Protein AF-A0A958FGX1-F1 (afdb_monomer_lite)

Secondary structure (DSSP, 8-state):
-TTTS---HHHHHHHHHHHHHHHHHHHHHHHHHIIIII-HHHHHHHHHHHHHHHHHHTTS--HHHHHHHHHHHHHHHHHHHHHHHHHHHTTS-TT-THHHHT--

Structure (mmCIF, N/CA/C/O backbone):
data_AF-A0A958FGX1-F1
#
_entry.id   AF-A0A958FGX1-F1
#
loop_
_atom_site.group_PDB
_atom_site.id
_atom_site.type_symbol
_atom_site.label_atom_id
_atom_site.label_alt_id
_atom_site.label_comp_id
_atom_site.label_asym_id
_atom_site.label_entity_id
_atom_site.label_seq_id
_atom_site.pdbx_PDB_ins_code
_atom_site.Cartn_x
_atom_site.Cartn_y
_atom_site.Cartn_z
_atom_site.occupancy
_atom_site.B_iso_or_equiv
_atom_site.auth_seq_id
_atom_site.auth_comp_id
_atom_site.auth_asym_id
_atom_site.auth_atom_id
_atom_site.pdbx_PDB_model_num
ATOM 1 N N . MET A 1 1 ? -10.243 8.292 15.426 1.00 57.19 1 MET A N 1
ATOM 2 C CA . MET A 1 1 ? -9.740 7.377 16.476 1.00 57.19 1 MET A CA 1
ATOM 3 C C . MET A 1 1 ? -9.987 7.933 17.872 1.00 57.19 1 MET A C 1
ATOM 5 O O . MET A 1 1 ? -10.875 7.419 18.526 1.00 57.19 1 MET A O 1
ATOM 9 N N . THR A 1 2 ? -9.338 9.016 18.302 1.00 53.84 2 THR A N 1
ATOM 10 C CA . THR A 1 2 ? -9.506 9.553 19.673 1.00 53.84 2 THR A CA 1
ATOM 11 C C . THR A 1 2 ? -10.891 10.161 19.942 1.00 53.84 2 THR A C 1
ATOM 13 O O . THR A 1 2 ? -11.484 9.915 20.982 1.00 53.84 2 THR A O 1
ATOM 16 N N . LYS A 1 3 ? -11.477 10.881 18.972 1.00 55.88 3 LYS A N 1
ATOM 17 C CA . LYS A 1 3 ? -12.793 11.541 19.148 1.00 55.88 3 LYS A CA 1
ATOM 18 C C . LYS A 1 3 ? -14.028 10.692 18.815 1.00 55.88 3 LYS A C 1
ATOM 20 O O . LYS A 1 3 ? -15.104 10.985 19.311 1.00 55.88 3 LYS A O 1
ATOM 25 N N . GLN A 1 4 ? -13.892 9.683 17.952 1.00 61.88 4 GLN A N 1
ATOM 26 C CA . GLN A 1 4 ? -15.027 8.875 17.460 1.00 61.88 4 GLN A CA 1
ATOM 27 C C . GLN A 1 4 ? -15.011 7.418 17.938 1.00 61.88 4 GLN A C 1
ATOM 29 O O . GLN A 1 4 ? -16.073 6.830 18.077 1.00 61.88 4 GLN A O 1
ATOM 34 N N . LEU A 1 5 ? -13.832 6.836 18.191 1.00 66.25 5 LEU A N 1
ATOM 35 C CA . LEU A 1 5 ? -13.699 5.460 18.698 1.00 66.25 5 LEU A CA 1
ATOM 36 C C . LEU A 1 5 ? -13.362 5.431 20.197 1.00 66.25 5 LEU A C 1
ATOM 38 O O . LEU A 1 5 ? -13.171 4.356 20.748 1.00 66.25 5 LEU A O 1
ATOM 42 N N . LEU A 1 6 ? -13.283 6.606 20.842 1.00 70.06 6 LEU A N 1
ATOM 43 C CA . LEU A 1 6 ? -12.987 6.784 22.269 1.00 70.06 6 LEU A CA 1
ATOM 44 C C . LEU A 1 6 ? -11.690 6.088 22.731 1.00 70.06 6 LEU A C 1
ATOM 46 O O . LEU A 1 6 ? -11.565 5.711 23.893 1.00 70.06 6 LEU A O 1
ATOM 50 N N . TYR A 1 7 ? -10.711 5.921 21.835 1.00 75.50 7 TYR A N 1
ATOM 51 C CA . TYR A 1 7 ? -9.393 5.417 22.219 1.00 75.50 7 TYR A CA 1
ATOM 52 C C . TYR A 1 7 ? -8.622 6.462 23.015 1.00 75.50 7 TYR A C 1
ATOM 54 O O . TYR A 1 7 ? -8.571 7.628 22.618 1.00 75.50 7 TYR A O 1
ATOM 62 N N . GLY A 1 8 ? -7.980 6.015 24.097 1.00 78.38 8 GLY A N 1
ATOM 63 C CA . GLY A 1 8 ? -6.978 6.812 24.797 1.00 78.38 8 GLY A CA 1
ATOM 64 C C . GLY A 1 8 ? -5.799 7.126 23.875 1.00 78.38 8 GLY A C 1
ATOM 65 O O . GLY A 1 8 ? -5.468 6.333 22.988 1.00 78.38 8 GLY A O 1
ATOM 66 N N . ASP A 1 9 ? -5.165 8.279 24.081 1.00 80.44 9 ASP A N 1
ATOM 67 C CA . ASP A 1 9 ? -4.099 8.780 23.205 1.00 80.44 9 ASP A CA 1
ATOM 68 C C . ASP A 1 9 ? -2.952 7.771 23.038 1.00 80.44 9 ASP A C 1
ATOM 70 O O . ASP A 1 9 ? -2.459 7.575 21.929 1.00 80.44 9 ASP A O 1
ATOM 74 N N . GLU A 1 10 ? -2.595 7.046 24.101 1.00 84.88 10 GLU A N 1
ATOM 75 C CA . GLU A 1 10 ? -1.585 5.981 24.065 1.00 84.88 10 GLU A CA 1
ATOM 76 C C . GLU A 1 10 ? -1.934 4.871 23.058 1.00 84.88 10 GLU A C 1
ATOM 78 O O . GLU A 1 10 ? -1.113 4.504 22.216 1.00 84.88 10 GLU A O 1
ATOM 83 N N . GLN A 1 11 ? -3.176 4.376 23.082 1.00 83.69 11 GLN A N 1
ATOM 84 C CA . GLN A 1 11 ? -3.636 3.354 22.139 1.00 83.69 11 GLN A CA 1
ATOM 85 C C . GLN A 1 11 ? -3.673 3.895 20.709 1.00 83.69 11 GLN A C 1
ATOM 87 O O . GLN A 1 11 ? -3.291 3.197 19.769 1.00 83.69 11 GLN A O 1
ATOM 92 N N . ALA A 1 12 ? -4.096 5.147 20.525 1.00 84.56 12 ALA A N 1
ATOM 93 C CA . ALA A 1 12 ? -4.112 5.776 19.211 1.00 84.56 12 ALA A CA 1
ATOM 94 C C . ALA A 1 12 ? -2.695 5.898 18.621 1.00 84.56 12 ALA A C 1
ATOM 96 O O . ALA A 1 12 ? -2.498 5.572 17.448 1.00 84.56 12 ALA A O 1
ATOM 97 N N . TYR A 1 13 ? -1.706 6.294 19.429 1.00 88.06 13 TYR A N 1
ATOM 98 C CA . TYR A 1 13 ? -0.307 6.351 19.004 1.00 88.06 13 TYR A CA 1
ATOM 99 C C . TYR A 1 13 ? 0.266 4.970 18.695 1.00 88.06 13 TYR A C 1
ATOM 101 O O . TYR A 1 13 ? 0.944 4.817 17.679 1.00 88.06 13 TYR A O 1
ATOM 109 N N . ALA A 1 14 ? -0.043 3.956 19.508 1.00 91.06 14 ALA A N 1
ATOM 110 C CA . ALA A 1 14 ? 0.402 2.589 19.257 1.00 91.06 14 ALA A CA 1
ATOM 111 C C . ALA A 1 14 ? -0.129 2.053 17.917 1.00 91.06 14 ALA A C 1
ATOM 113 O O . ALA A 1 14 ? 0.638 1.511 17.120 1.00 91.06 14 ALA A O 1
ATOM 114 N N . ILE A 1 15 ? -1.420 2.257 17.623 1.00 90.19 15 ILE A N 1
ATOM 115 C CA . ILE A 1 15 ? -2.013 1.810 16.354 1.00 90.19 15 ILE A CA 1
ATOM 116 C C . ILE A 1 15 ? -1.432 2.592 15.175 1.00 90.19 15 ILE A C 1
ATOM 118 O O . ILE A 1 15 ? -1.120 2.000 14.143 1.00 90.19 15 ILE A O 1
ATOM 122 N N . TYR A 1 16 ? -1.256 3.907 15.317 1.00 90.44 16 TYR A N 1
ATOM 123 C CA . TYR A 1 16 ? -0.650 4.734 14.276 1.00 90.44 16 TYR A CA 1
ATOM 124 C C . TYR A 1 16 ? 0.794 4.308 13.976 1.00 90.44 16 TYR A C 1
ATOM 126 O O . TYR A 1 16 ? 1.165 4.167 12.810 1.00 90.44 16 TYR A O 1
ATOM 134 N N . GLY A 1 17 ? 1.584 4.036 15.018 1.00 93.31 17 GLY A N 1
ATOM 135 C CA . GLY A 1 17 ? 2.944 3.516 14.898 1.00 93.31 17 GLY A CA 1
ATOM 136 C C . GLY A 1 17 ? 2.978 2.158 14.201 1.00 93.31 17 GLY A C 1
ATOM 137 O O . GLY A 1 17 ? 3.687 1.999 13.210 1.00 93.31 17 GLY A O 1
ATOM 138 N N . ALA A 1 18 ? 2.150 1.209 14.649 1.00 94.12 18 ALA A N 1
ATOM 139 C CA . ALA A 1 18 ? 2.051 -0.116 14.041 1.00 94.12 18 ALA A CA 1
ATOM 140 C C . ALA A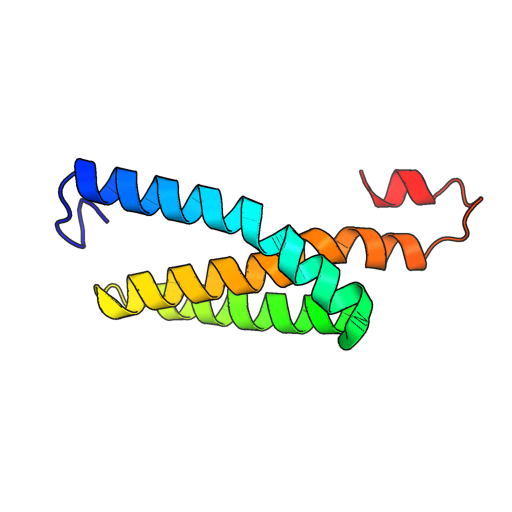 1 18 ? 1.632 -0.049 12.564 1.00 94.12 18 ALA A C 1
ATOM 142 O O . ALA A 1 18 ? 2.250 -0.691 11.713 1.00 94.12 18 ALA A O 1
ATOM 143 N N . TYR A 1 19 ? 0.624 0.767 12.242 1.00 94.00 19 TYR A N 1
ATOM 144 C CA . TYR A 1 19 ? 0.196 1.006 10.867 1.00 94.00 19 TYR A CA 1
ATOM 145 C C . TYR A 1 19 ? 1.339 1.572 10.017 1.00 94.00 19 TYR A C 1
ATOM 147 O O . TYR A 1 19 ? 1.634 1.030 8.953 1.00 94.00 19 TYR A O 1
ATOM 155 N N . GLY A 1 20 ? 2.032 2.605 10.507 1.00 93.19 20 GLY A N 1
ATOM 156 C CA . GLY A 1 20 ? 3.181 3.195 9.824 1.00 93.19 20 GLY A CA 1
ATOM 157 C C . GLY A 1 20 ? 4.272 2.163 9.532 1.00 93.19 20 GLY A C 1
ATOM 158 O O . GLY A 1 20 ? 4.686 2.015 8.383 1.00 93.19 20 GLY A O 1
ATOM 159 N N . SER A 1 21 ? 4.690 1.393 10.539 1.00 95.88 21 SER A N 1
ATOM 160 C CA . SER A 1 21 ? 5.701 0.342 10.380 1.00 95.88 21 SER A CA 1
ATOM 161 C C . SER A 1 21 ? 5.295 -0.704 9.339 1.00 95.88 21 SER A C 1
ATOM 163 O O . SER A 1 21 ? 6.100 -1.065 8.479 1.00 95.88 21 SER A O 1
ATOM 165 N N . LEU A 1 22 ? 4.041 -1.160 9.364 1.00 95.12 22 LEU A N 1
ATOM 166 C CA . LEU A 1 22 ? 3.547 -2.169 8.430 1.00 95.12 22 LEU A CA 1
ATOM 167 C C . LEU A 1 22 ? 3.446 -1.650 6.993 1.00 95.12 22 LEU A C 1
ATOM 169 O O . LEU A 1 22 ? 3.783 -2.384 6.063 1.00 95.12 22 LEU A O 1
ATOM 173 N N . VAL A 1 23 ? 3.043 -0.393 6.792 1.00 95.00 23 VAL A N 1
ATOM 174 C CA . VAL A 1 23 ? 3.016 0.239 5.461 1.00 95.00 23 VAL A CA 1
ATOM 175 C C . VAL A 1 23 ? 4.414 0.305 4.843 1.00 95.00 23 VAL A C 1
ATOM 177 O O . VAL A 1 23 ? 4.547 0.192 3.627 1.00 95.00 23 VAL A O 1
ATOM 180 N N . TYR A 1 24 ? 5.469 0.441 5.648 1.00 94.25 24 TYR A N 1
ATOM 181 C CA . TYR A 1 24 ? 6.847 0.399 5.147 1.00 94.25 24 TYR A CA 1
ATOM 182 C C . TYR A 1 24 ? 7.410 -1.020 5.001 1.00 94.25 24 TYR A C 1
ATOM 184 O O . TYR A 1 24 ? 8.217 -1.252 4.103 1.00 94.25 24 TYR A O 1
ATOM 192 N N . ALA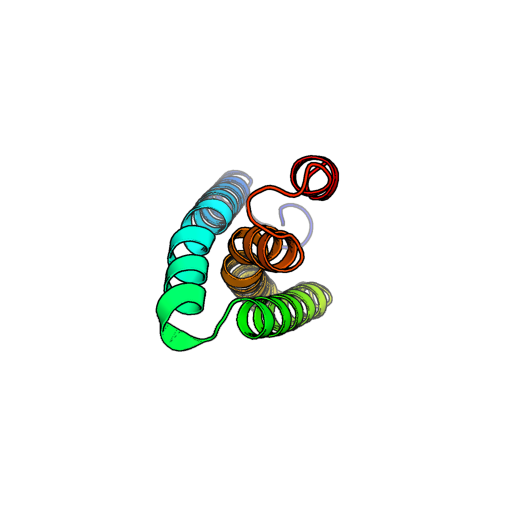 A 1 25 ? 6.976 -1.978 5.824 1.00 95.69 25 ALA A N 1
ATOM 193 C CA . ALA A 1 25 ? 7.467 -3.357 5.778 1.00 95.69 25 ALA A CA 1
ATOM 194 C C . ALA A 1 25 ? 6.816 -4.204 4.668 1.00 95.69 25 ALA A C 1
ATOM 196 O O . ALA A 1 25 ? 7.495 -4.942 3.955 1.00 95.69 25 ALA A O 1
ATOM 197 N N . THR A 1 26 ? 5.498 -4.089 4.489 1.00 95.25 26 THR A N 1
ATOM 198 C CA . THR A 1 26 ? 4.718 -4.927 3.557 1.00 95.25 26 THR A CA 1
ATOM 199 C C . THR A 1 26 ? 5.146 -4.795 2.084 1.00 95.25 26 THR A C 1
ATOM 201 O O . THR A 1 26 ? 5.130 -5.813 1.387 1.00 95.25 26 THR A O 1
ATOM 204 N N . PRO A 1 27 ? 5.595 -3.623 1.581 1.00 95.50 27 PRO A N 1
ATOM 205 C CA . PRO A 1 27 ? 6.163 -3.494 0.238 1.00 95.50 27 PRO A CA 1
ATOM 206 C C . PRO A 1 27 ? 7.305 -4.465 -0.069 1.00 95.50 27 PRO A C 1
ATOM 208 O O . PRO A 1 27 ? 7.4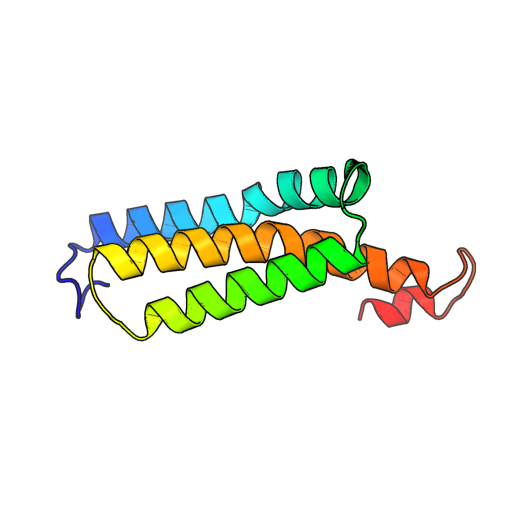25 -4.918 -1.205 1.00 95.50 27 PRO A O 1
ATOM 211 N N . LEU A 1 28 ? 8.112 -4.843 0.927 1.00 94.44 28 LEU A N 1
ATOM 212 C CA . LEU A 1 28 ? 9.184 -5.819 0.726 1.00 94.44 28 LEU A C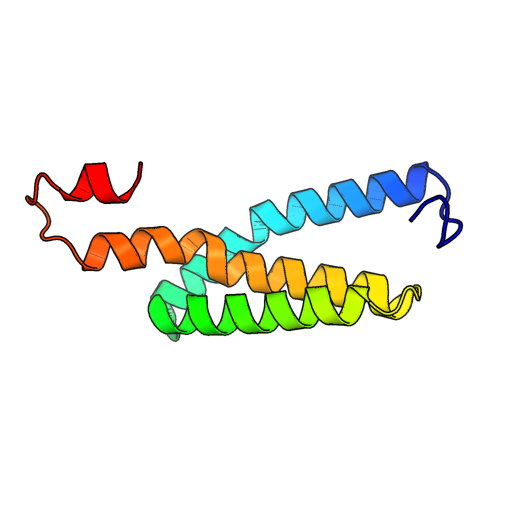A 1
ATOM 213 C C . LEU A 1 28 ? 8.608 -7.172 0.271 1.00 94.44 28 LEU A C 1
ATOM 215 O O . LEU A 1 28 ? 9.059 -7.762 -0.708 1.00 94.44 28 LEU A O 1
ATOM 219 N N . ILE A 1 29 ? 7.549 -7.623 0.945 1.00 94.06 29 ILE A N 1
ATOM 220 C CA . ILE A 1 29 ? 6.871 -8.891 0.661 1.00 94.06 29 ILE A CA 1
ATOM 221 C C . ILE A 1 29 ? 6.085 -8.796 -0.654 1.00 94.06 29 ILE A C 1
ATOM 223 O O . ILE A 1 29 ? 6.151 -9.700 -1.488 1.00 94.06 29 ILE A O 1
ATOM 227 N N . GLY A 1 30 ? 5.357 -7.696 -0.864 1.00 92.44 30 GLY A N 1
ATOM 228 C CA . GLY A 1 30 ? 4.540 -7.498 -2.062 1.00 92.44 30 GLY A CA 1
ATOM 229 C C . GLY A 1 30 ? 5.359 -7.389 -3.351 1.00 92.44 30 GLY A C 1
ATOM 230 O O . GLY A 1 30 ? 4.928 -7.903 -4.384 1.00 92.44 30 GLY A O 1
ATOM 231 N N . GLY A 1 31 ? 6.556 -6.797 -3.291 1.00 93.25 31 GLY A N 1
ATOM 232 C CA . GLY A 1 31 ? 7.512 -6.790 -4.402 1.00 93.25 31 GLY A CA 1
ATOM 233 C C . GLY A 1 31 ? 8.028 -8.195 -4.720 1.00 93.25 31 GLY A C 1
ATOM 234 O O . GLY A 1 31 ? 7.914 -8.658 -5.853 1.00 93.25 31 GLY A O 1
ATOM 235 N N . MET A 1 32 ? 8.476 -8.938 -3.699 1.00 93.69 32 MET A N 1
ATOM 236 C CA . MET A 1 32 ? 8.955 -10.318 -3.870 1.00 93.69 32 MET A CA 1
ATOM 237 C C . MET A 1 32 ? 7.900 -11.249 -4.489 1.00 93.69 32 MET A C 1
ATOM 239 O O . MET A 1 32 ? 8.227 -12.097 -5.322 1.00 93.69 32 MET A O 1
ATOM 243 N N . LEU A 1 33 ? 6.632 -11.108 -4.088 1.00 92.88 33 LEU A N 1
ATOM 244 C CA . LEU A 1 33 ? 5.523 -11.886 -4.648 1.00 92.88 33 LEU A CA 1
ATOM 245 C C . LEU A 1 33 ? 5.219 -11.503 -6.102 1.00 92.88 33 LEU A C 1
ATOM 247 O O . LEU A 1 33 ? 4.920 -12.378 -6.922 1.00 92.88 33 LEU A O 1
ATOM 251 N N . ALA A 1 34 ? 5.305 -10.215 -6.436 1.00 92.62 34 ALA A N 1
ATOM 252 C CA . ALA A 1 34 ? 5.112 -9.742 -7.800 1.00 92.62 34 ALA A CA 1
ATOM 253 C C . ALA A 1 34 ? 6.220 -10.233 -8.737 1.00 92.62 34 ALA A C 1
ATOM 255 O O . ALA A 1 34 ? 5.912 -10.679 -9.841 1.00 92.62 34 ALA A O 1
ATOM 256 N N . ASP A 1 35 ? 7.472 -10.233 -8.283 1.00 91.88 35 ASP A N 1
ATOM 257 C CA . ASP A 1 35 ? 8.610 -10.691 -9.082 1.00 91.88 35 ASP A CA 1
ATOM 258 C C . ASP A 1 35 ? 8.580 -12.197 -9.359 1.00 91.88 35 ASP A C 1
ATOM 260 O O . ASP A 1 35 ? 8.987 -12.636 -10.433 1.00 91.88 35 ASP A O 1
ATOM 264 N N . ARG A 1 36 ? 8.094 -13.004 -8.405 1.00 92.19 36 ARG A N 1
ATOM 265 C CA . ARG A 1 36 ? 8.144 -14.472 -8.510 1.00 92.19 36 ARG A CA 1
ATOM 266 C C . ARG A 1 36 ? 6.875 -15.118 -9.053 1.00 92.19 36 ARG A C 1
ATOM 268 O O . ARG A 1 36 ? 6.972 -16.172 -9.672 1.00 92.19 36 ARG A O 1
ATOM 275 N N . ILE A 1 37 ? 5.699 -14.554 -8.767 1.00 92.19 37 ILE A N 1
ATOM 276 C CA . ILE A 1 37 ? 4.423 -15.272 -8.941 1.00 92.19 37 ILE A CA 1
ATOM 277 C C . ILE A 1 37 ? 3.419 -14.472 -9.773 1.00 92.19 37 ILE A C 1
ATOM 279 O O . ILE A 1 37 ? 2.864 -14.993 -10.738 1.00 92.19 37 ILE A O 1
ATOM 283 N N . LEU A 1 38 ? 3.141 -13.220 -9.396 1.00 89.38 38 LEU A N 1
ATOM 284 C CA . LEU A 1 38 ? 1.998 -12.481 -9.956 1.00 89.38 38 LEU A CA 1
ATOM 285 C C . LEU A 1 38 ? 2.334 -11.665 -11.210 1.00 89.38 38 LEU A C 1
ATOM 287 O O . LEU A 1 38 ? 1.477 -11.490 -12.080 1.00 89.38 38 LEU A O 1
ATOM 291 N N . GLY A 1 39 ? 3.554 -11.149 -11.305 1.00 91.75 39 GLY A N 1
ATOM 292 C CA . GLY A 1 39 ? 3.920 -10.105 -12.252 1.00 91.75 39 GLY A CA 1
ATOM 293 C C . GLY A 1 39 ? 3.466 -8.710 -11.804 1.00 91.75 39 GLY A C 1
ATOM 294 O O . GLY A 1 39 ? 2.426 -8.523 -11.166 1.00 91.75 39 GLY A O 1
ATOM 295 N N . GLN A 1 40 ? 4.248 -7.711 -12.212 1.00 92.88 40 GLN A N 1
ATOM 296 C CA . GLN A 1 40 ? 4.142 -6.310 -11.793 1.00 92.88 40 GLN A CA 1
ATOM 297 C C . GLN A 1 40 ? 2.745 -5.704 -12.035 1.00 92.88 40 GLN A C 1
ATOM 299 O O . GLN A 1 40 ? 2.101 -5.198 -11.117 1.00 92.88 40 GLN A O 1
ATOM 304 N N . ARG A 1 41 ? 2.205 -5.848 -13.255 1.00 93.62 41 ARG A N 1
ATOM 305 C CA . ARG A 1 41 ? 0.885 -5.302 -13.625 1.00 93.62 41 ARG A CA 1
ATOM 306 C C . ARG A 1 41 ? -0.266 -5.892 -12.800 1.00 93.62 41 ARG A C 1
ATOM 308 O O . ARG A 1 41 ? -1.153 -5.152 -12.383 1.00 93.62 41 ARG A O 1
ATOM 315 N N . LYS A 1 42 ? -0.278 -7.213 -12.575 1.00 95.00 42 LYS A N 1
ATOM 316 C CA . LYS A 1 42 ? -1.353 -7.872 -11.809 1.00 95.00 42 LYS A CA 1
ATOM 317 C C . LYS A 1 42 ? -1.276 -7.506 -10.330 1.00 95.00 42 LYS A C 1
ATOM 319 O O . LYS A 1 42 ? -2.316 -7.262 -9.727 1.00 95.00 42 LYS A O 1
ATOM 324 N N . ALA A 1 43 ? -0.065 -7.424 -9.776 1.00 95.38 43 ALA A N 1
ATOM 325 C CA . ALA A 1 43 ? 0.150 -6.996 -8.399 1.00 95.38 43 ALA A CA 1
ATOM 326 C C . ALA A 1 43 ? -0.384 -5.577 -8.155 1.00 95.38 43 ALA A C 1
ATOM 328 O O . ALA A 1 43 ? -1.101 -5.368 -7.182 1.00 95.38 43 ALA A O 1
ATOM 329 N N . ILE A 1 44 ? -0.136 -4.634 -9.072 1.00 95.94 44 ILE A N 1
ATOM 330 C CA . ILE A 1 44 ? -0.673 -3.267 -8.977 1.00 95.94 44 ILE A CA 1
ATOM 331 C C . ILE A 1 44 ? -2.202 -3.273 -8.977 1.00 95.94 44 ILE A C 1
ATOM 333 O O . ILE A 1 44 ? -2.802 -2.697 -8.077 1.00 95.94 44 ILE A O 1
ATOM 337 N N . ILE A 1 45 ? -2.839 -3.945 -9.943 1.00 96.12 45 ILE A N 1
ATOM 338 C CA . ILE A 1 45 ? -4.308 -3.970 -10.055 1.00 96.12 45 ILE A CA 1
ATOM 339 C C . ILE A 1 45 ? -4.940 -4.585 -8.800 1.00 96.12 45 ILE A C 1
ATOM 341 O O . ILE A 1 45 ? -5.884 -4.023 -8.245 1.00 96.12 45 ILE A O 1
ATOM 345 N N . LEU A 1 46 ? -4.397 -5.712 -8.327 1.00 96.31 46 LEU A N 1
ATOM 346 C CA . LEU A 1 46 ? -4.858 -6.367 -7.106 1.00 96.31 46 LEU A CA 1
ATOM 347 C C . LEU A 1 46 ? -4.660 -5.462 -5.883 1.00 96.31 46 LEU A C 1
ATOM 349 O O . LEU A 1 46 ? -5.586 -5.285 -5.096 1.00 96.31 46 LEU A O 1
ATOM 353 N N . GLY A 1 47 ? -3.482 -4.848 -5.751 1.00 95.94 47 GLY A N 1
ATOM 354 C CA . GLY A 1 47 ? -3.161 -3.922 -4.669 1.00 95.94 47 GLY A CA 1
ATOM 355 C C . GLY A 1 47 ? -4.096 -2.714 -4.637 1.00 95.94 47 GLY A C 1
ATOM 356 O O . GLY A 1 47 ? -4.656 -2.404 -3.587 1.00 95.94 47 GLY A O 1
ATOM 357 N N . SER A 1 48 ? -4.339 -2.080 -5.789 1.00 96.38 48 SER A N 1
ATOM 358 C CA . SER A 1 48 ? -5.281 -0.963 -5.925 1.00 96.38 48 SER A CA 1
ATOM 359 C C . SER A 1 48 ? -6.704 -1.359 -5.547 1.00 96.38 48 SER A C 1
ATOM 361 O O . SER A 1 48 ? -7.372 -0.610 -4.839 1.00 96.38 48 SER A O 1
ATOM 363 N N . PHE A 1 49 ? -7.166 -2.534 -5.981 1.00 97.81 49 PHE A N 1
ATOM 364 C CA . PHE A 1 49 ? -8.507 -3.016 -5.665 1.00 97.81 49 PHE A CA 1
ATOM 365 C C . PHE A 1 49 ? -8.680 -3.283 -4.163 1.00 97.81 49 PHE A C 1
ATOM 367 O O . PHE A 1 49 ? -9.630 -2.794 -3.555 1.00 97.81 49 PHE A O 1
ATOM 374 N N . ILE A 1 50 ? -7.723 -3.977 -3.537 1.00 97.06 50 ILE A N 1
ATOM 375 C CA . ILE A 1 50 ? -7.727 -4.236 -2.088 1.00 97.06 50 ILE A CA 1
ATOM 376 C C . ILE A 1 50 ? -7.696 -2.914 -1.306 1.00 97.06 50 ILE A C 1
ATOM 378 O O . ILE A 1 50 ? -8.463 -2.735 -0.357 1.00 97.06 50 ILE A O 1
ATOM 382 N N . MET A 1 51 ? -6.851 -1.967 -1.723 1.00 96.88 51 MET A N 1
ATOM 383 C CA . MET A 1 51 ? -6.742 -0.654 -1.085 1.00 96.88 51 MET A CA 1
ATOM 384 C C . MET A 1 51 ? -8.047 0.146 -1.208 1.00 96.88 51 MET A C 1
ATOM 386 O O . MET A 1 51 ? -8.497 0.732 -0.225 1.00 96.88 51 MET A O 1
ATOM 390 N N . MET A 1 52 ? -8.696 0.119 -2.378 1.00 97.31 52 MET A N 1
ATOM 391 C CA . MET A 1 52 ? -10.008 0.735 -2.601 1.00 97.31 52 MET A CA 1
ATOM 392 C C . MET A 1 52 ? -11.071 0.149 -1.665 1.00 97.31 52 MET A C 1
ATOM 394 O O . MET A 1 52 ? -11.799 0.905 -1.022 1.00 97.31 52 MET A O 1
ATOM 398 N N . CYS A 1 53 ? -11.129 -1.179 -1.527 1.00 97.12 53 CYS A N 1
ATOM 399 C CA . CYS A 1 53 ? -12.021 -1.831 -0.570 1.00 97.12 53 CYS A CA 1
ATOM 400 C C . CYS A 1 53 ? -11.720 -1.401 0.872 1.00 97.12 53 CYS A C 1
ATOM 402 O O . CYS A 1 53 ? -12.648 -1.103 1.617 1.00 97.12 53 CYS A O 1
ATOM 404 N N . GLY A 1 54 ? -10.447 -1.300 1.264 1.00 95.94 54 GLY A N 1
ATOM 405 C CA . GLY A 1 54 ? -10.057 -0.813 2.590 1.00 95.94 54 GLY A CA 1
ATOM 406 C C . GLY A 1 54 ? -10.549 0.609 2.873 1.00 95.94 54 GLY A C 1
ATOM 407 O O . GLY A 1 54 ? -11.147 0.861 3.918 1.00 95.94 54 GLY A O 1
ATOM 408 N N . HIS A 1 55 ? -10.389 1.524 1.913 1.00 95.12 55 HIS A N 1
ATOM 409 C CA . HIS A 1 55 ? -10.937 2.880 2.015 1.00 95.12 55 HIS A CA 1
ATOM 410 C C . HIS A 1 55 ? -12.467 2.901 2.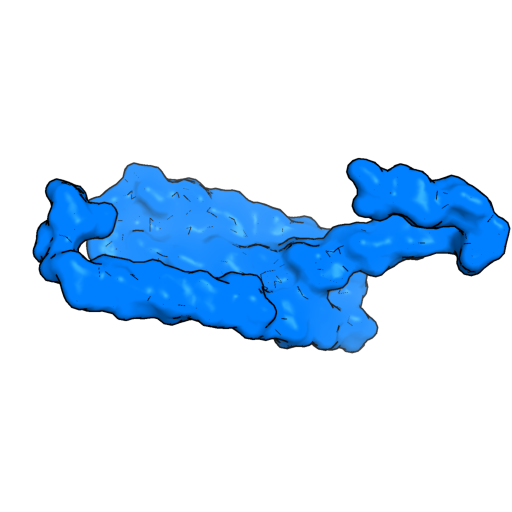075 1.00 95.12 55 HIS A C 1
ATOM 412 O O . HIS A 1 55 ? -13.029 3.688 2.832 1.00 95.12 55 HIS A O 1
ATOM 418 N N . PHE A 1 56 ? -13.142 2.021 1.337 1.00 95.31 56 PHE A N 1
ATOM 419 C CA . PHE A 1 56 ? -14.595 1.892 1.414 1.00 95.31 56 PHE A CA 1
ATOM 420 C C . PHE A 1 56 ? -15.053 1.391 2.792 1.00 95.31 56 PHE A C 1
ATOM 422 O O . PHE A 1 56 ? -16.001 1.924 3.359 1.00 95.31 56 PHE A O 1
ATOM 429 N N . VAL A 1 57 ? -14.345 0.424 3.383 1.00 93.69 57 VAL A N 1
ATOM 430 C CA . VAL A 1 57 ? -14.642 -0.082 4.735 1.00 93.69 57 VAL A CA 1
ATOM 431 C C . VAL A 1 57 ? -14.470 1.012 5.799 1.00 93.69 57 VAL A C 1
ATOM 433 O O . VAL A 1 57 ? -15.224 1.023 6.773 1.00 93.69 57 VAL A O 1
ATOM 436 N N . MET A 1 58 ? -13.569 1.986 5.597 1.00 90.19 58 MET A N 1
ATOM 437 C CA . MET A 1 58 ? -13.448 3.145 6.501 1.00 90.19 58 MET A CA 1
ATOM 438 C C . MET A 1 58 ? -14.698 4.031 6.548 1.00 90.19 58 MET A C 1
ATOM 440 O O . MET A 1 58 ? -14.855 4.779 7.511 1.00 90.19 58 MET A O 1
ATOM 444 N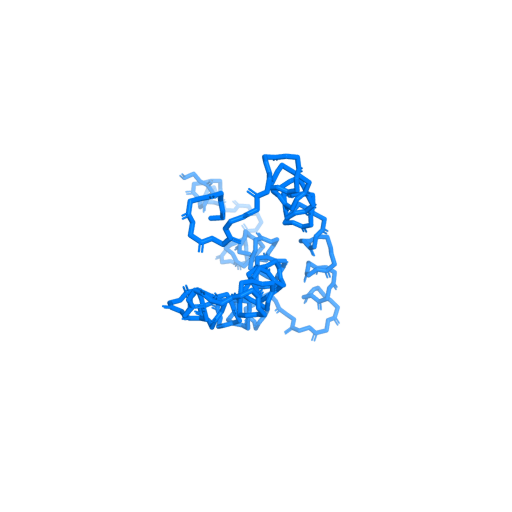 N . ALA A 1 59 ? -15.602 3.942 5.564 1.00 90.31 59 ALA A N 1
ATOM 445 C CA . ALA A 1 59 ? -16.864 4.681 5.589 1.00 90.31 59 ALA A CA 1
ATOM 446 C C . ALA A 1 59 ? -17.774 4.265 6.760 1.00 90.31 59 ALA A C 1
ATOM 448 O O . ALA A 1 59 ? -18.643 5.035 7.164 1.00 90.31 59 ALA A O 1
ATOM 449 N N . PHE A 1 60 ? -17.560 3.075 7.331 1.00 88.38 60 PHE A N 1
ATOM 450 C CA . PHE A 1 60 ? -18.290 2.576 8.492 1.00 88.38 60 PHE A CA 1
ATOM 451 C C . PHE A 1 60 ? -17.392 2.675 9.735 1.00 88.38 60 PHE A C 1
ATOM 453 O O . PHE A 1 60 ? -16.487 1.854 9.890 1.00 88.38 60 PHE A O 1
ATOM 460 N N . PRO A 1 61 ? -17.593 3.648 10.642 1.00 76.75 61 PRO A N 1
ATOM 461 C CA . PRO A 1 61 ? -16.677 3.910 11.753 1.00 76.75 61 PRO A CA 1
ATOM 462 C C . PRO A 1 61 ? -16.961 3.013 12.973 1.00 76.75 61 PRO A C 1
ATOM 464 O O . PRO A 1 61 ? -17.329 3.495 14.041 1.00 76.75 61 PRO A O 1
ATOM 467 N N . THR A 1 62 ? -16.784 1.697 12.834 1.00 85.81 62 THR A N 1
ATOM 468 C CA . THR A 1 62 ? -16.806 0.746 13.963 1.00 85.81 62 THR A CA 1
ATOM 469 C C . THR A 1 62 ? -15.392 0.273 14.297 1.00 85.81 62 THR A C 1
ATOM 471 O O . THR A 1 62 ? -14.493 0.329 13.460 1.00 85.81 62 THR A O 1
ATOM 474 N N . GLN A 1 63 ? -15.177 -0.240 15.510 1.00 82.25 63 GLN A N 1
ATOM 475 C CA . GLN A 1 63 ? -13.871 -0.765 15.922 1.00 82.25 63 GLN A CA 1
ATOM 476 C C . GLN A 1 63 ? -13.380 -1.907 15.013 1.00 82.25 63 GLN A C 1
ATOM 478 O O . GLN A 1 63 ? -12.220 -1.920 14.607 1.00 82.25 63 GLN A O 1
ATOM 483 N N . HIS A 1 64 ? -14.255 -2.844 14.641 1.00 87.06 64 HIS A N 1
ATOM 484 C CA . HIS A 1 64 ? -13.881 -3.979 13.791 1.00 87.06 64 HIS A CA 1
ATOM 485 C C . HIS A 1 64 ? -13.590 -3.561 12.348 1.00 87.06 64 HIS A C 1
ATOM 487 O O . HIS A 1 64 ? -12.588 -3.985 11.772 1.00 87.06 64 HIS A O 1
ATOM 493 N N . THR A 1 65 ? -14.432 -2.699 11.775 1.00 90.25 65 THR A N 1
ATOM 494 C CA . THR A 1 65 ? -14.236 -2.189 10.411 1.00 90.25 65 THR A CA 1
ATOM 495 C C . THR A 1 65 ? -12.999 -1.309 10.318 1.00 90.25 65 THR A C 1
ATOM 497 O O . THR A 1 65 ? -12.309 -1.350 9.307 1.00 90.25 65 THR A O 1
ATOM 500 N N . PHE A 1 66 ? -12.651 -0.583 11.382 1.00 89.81 66 PHE A N 1
ATOM 501 C CA . PHE A 1 66 ? -11.433 0.213 11.429 1.00 89.81 66 PHE A CA 1
ATOM 502 C C . PHE A 1 66 ? -10.167 -0.649 11.284 1.00 89.81 66 PHE A C 1
ATOM 504 O O . PHE A 1 66 ? -9.359 -0.403 10.389 1.00 89.81 66 PHE A O 1
ATOM 511 N N . TYR A 1 67 ? -10.009 -1.701 12.095 1.00 91.50 67 TYR A N 1
ATOM 512 C CA . TYR A 1 67 ? -8.850 -2.596 11.972 1.00 91.50 67 TYR A CA 1
ATOM 513 C C . TYR A 1 67 ? -8.847 -3.379 10.654 1.00 91.50 67 TYR A C 1
ATOM 515 O O . TYR A 1 67 ? -7.790 -3.540 10.044 1.00 91.50 67 TYR A O 1
ATOM 523 N N . ALA A 1 68 ? -10.019 -3.819 10.182 1.00 93.94 68 ALA A N 1
ATOM 524 C CA . ALA A 1 68 ? -10.142 -4.481 8.886 1.00 93.94 68 ALA A CA 1
ATOM 525 C C . ALA A 1 68 ? -9.725 -3.552 7.733 1.00 93.94 68 ALA A C 1
ATOM 527 O O . ALA A 1 68 ? -8.976 -3.962 6.848 1.00 93.94 68 ALA A O 1
ATOM 528 N N . ALA A 1 69 ? -10.145 -2.285 7.769 1.00 94.50 69 ALA A N 1
ATOM 529 C CA . ALA A 1 69 ? -9.750 -1.284 6.790 1.00 94.50 69 ALA A CA 1
ATOM 530 C C . ALA A 1 69 ? -8.238 -1.039 6.800 1.00 94.50 69 ALA A C 1
ATOM 532 O O . ALA A 1 69 ? -7.618 -1.069 5.739 1.00 94.50 69 ALA A O 1
ATOM 533 N N . LEU A 1 70 ? -7.629 -0.858 7.980 1.00 94.38 70 LEU A N 1
ATOM 534 C CA . LEU A 1 70 ? -6.177 -0.695 8.095 1.00 94.38 70 LEU A CA 1
ATOM 535 C C . LEU A 1 70 ? -5.425 -1.891 7.504 1.00 94.38 70 LEU A C 1
ATOM 537 O O . LEU A 1 70 ? -4.486 -1.695 6.736 1.00 94.38 70 LEU A O 1
ATOM 541 N N . ALA A 1 71 ? -5.855 -3.117 7.812 1.00 95.31 71 ALA A N 1
ATOM 542 C CA . ALA A 1 71 ? -5.237 -4.326 7.275 1.00 95.31 71 ALA A CA 1
ATOM 543 C C . ALA A 1 71 ? -5.318 -4.377 5.740 1.00 95.31 71 ALA A C 1
ATOM 545 O O . ALA A 1 71 ? -4.312 -4.628 5.075 1.00 95.31 71 ALA A O 1
ATOM 546 N N . LEU A 1 72 ? -6.488 -4.075 5.167 1.00 96.62 72 LEU A N 1
ATOM 547 C CA . LEU A 1 72 ? -6.674 -4.017 3.715 1.00 96.62 72 LEU A CA 1
ATOM 548 C C . LEU A 1 72 ? -5.777 -2.951 3.072 1.00 96.62 72 LEU A C 1
ATOM 550 O O . LEU A 1 72 ? -5.125 -3.221 2.067 1.00 96.62 72 LEU A O 1
ATOM 554 N N . ILE A 1 73 ? -5.688 -1.759 3.662 1.00 96.69 73 ILE A N 1
ATOM 555 C CA . ILE A 1 73 ? -4.860 -0.666 3.131 1.00 96.69 73 ILE A CA 1
ATOM 556 C C . ILE A 1 73 ? -3.374 -1.026 3.188 1.00 96.69 73 ILE A C 1
ATOM 558 O O . ILE A 1 73 ? -2.664 -0.805 2.210 1.00 96.69 73 ILE A O 1
ATOM 562 N N . VAL A 1 74 ? -2.905 -1.625 4.287 1.00 97.38 74 VAL A N 1
ATOM 563 C CA . VAL A 1 74 ? -1.519 -2.103 4.430 1.00 97.38 74 VAL A CA 1
ATOM 564 C C . VAL A 1 74 ? -1.179 -3.126 3.344 1.00 97.38 74 VAL A C 1
ATOM 566 O O . VAL A 1 74 ? -0.162 -2.987 2.663 1.00 97.38 74 VAL A O 1
ATOM 569 N N . ILE A 1 75 ? -2.042 -4.126 3.139 1.00 96.31 75 ILE A N 1
ATOM 570 C CA . ILE A 1 75 ? -1.838 -5.167 2.121 1.00 96.31 75 ILE A CA 1
ATOM 571 C C . ILE A 1 75 ? -1.864 -4.554 0.717 1.00 96.31 75 ILE A C 1
ATOM 573 O O . ILE A 1 75 ? -0.974 -4.815 -0.094 1.00 96.31 75 ILE A O 1
ATOM 577 N N . GLY A 1 76 ? -2.854 -3.705 0.434 1.00 95.88 76 GLY A N 1
ATOM 578 C CA . GLY A 1 76 ? -2.987 -3.021 -0.848 1.00 95.88 76 GLY A CA 1
ATOM 579 C C . GLY A 1 76 ? -1.772 -2.147 -1.170 1.00 95.88 76 GLY A C 1
ATOM 580 O O . GLY A 1 76 ? -1.223 -2.233 -2.269 1.00 95.88 76 GLY A O 1
ATOM 581 N N . ASN A 1 77 ? -1.283 -1.381 -0.189 1.00 96.25 77 ASN A N 1
ATOM 582 C CA . ASN A 1 77 ? -0.064 -0.584 -0.316 1.00 96.25 77 ASN A CA 1
ATOM 583 C C . ASN A 1 77 ? 1.166 -1.458 -0.589 1.00 96.25 77 ASN A C 1
ATOM 585 O O . ASN A 1 77 ? 1.971 -1.123 -1.459 1.00 96.25 77 ASN A O 1
ATOM 589 N N . GLY A 1 78 ? 1.265 -2.597 0.101 1.00 95.81 78 GLY A N 1
ATOM 590 C CA . GLY A 1 78 ? 2.345 -3.560 -0.070 1.00 95.81 78 GLY A CA 1
ATOM 591 C C . GLY A 1 78 ? 2.469 -4.085 -1.498 1.00 95.81 78 GLY A C 1
ATOM 592 O O . GLY A 1 78 ? 3.578 -4.209 -2.004 1.00 95.81 78 GLY A O 1
ATOM 593 N N . PHE A 1 79 ? 1.354 -4.335 -2.185 1.00 94.69 79 PHE A N 1
ATOM 594 C CA . PHE A 1 79 ? 1.380 -4.734 -3.596 1.00 94.69 79 PHE A CA 1
ATOM 595 C C . PHE A 1 79 ? 1.487 -3.557 -4.569 1.00 94.69 79 PHE A C 1
ATOM 597 O O . PHE A 1 79 ? 2.018 -3.724 -5.662 1.00 94.69 79 PHE A O 1
ATOM 604 N N . PHE A 1 80 ? 0.997 -2.373 -4.215 1.00 92.94 80 PHE A N 1
ATOM 605 C CA . PHE A 1 80 ? 0.996 -1.230 -5.125 1.00 92.94 80 PHE A CA 1
ATOM 606 C C . PHE A 1 80 ? 2.361 -0.528 -5.181 1.00 92.94 80 PHE A C 1
ATOM 608 O O . PHE A 1 80 ? 2.960 -0.385 -6.248 1.00 92.94 80 PHE A O 1
ATOM 615 N N . LYS A 1 81 ? 2.882 -0.115 -4.020 1.00 90.75 81 LYS A N 1
ATOM 616 C CA . LYS A 1 81 ? 4.042 0.779 -3.903 1.00 90.75 81 LYS A CA 1
ATOM 617 C C . LYS A 1 81 ? 5.335 0.248 -4.546 1.00 90.75 81 LYS A C 1
ATOM 619 O O . LYS A 1 81 ? 5.947 1.011 -5.290 1.00 90.75 81 LYS A O 1
ATOM 624 N N . PRO A 1 82 ? 5.770 -1.008 -4.322 1.00 92.12 82 PRO A N 1
ATOM 625 C CA . PRO A 1 82 ? 7.044 -1.487 -4.861 1.00 92.12 82 PRO A CA 1
ATOM 626 C C . PRO A 1 82 ? 6.970 -1.811 -6.358 1.00 92.12 82 PRO A C 1
ATOM 628 O O . PRO A 1 82 ? 8.006 -1.896 -7.005 1.00 92.12 82 PRO A O 1
ATOM 631 N N . ASN A 1 83 ? 5.765 -1.977 -6.912 1.00 92.50 83 ASN A N 1
ATOM 632 C CA . ASN A 1 83 ? 5.561 -2.549 -8.242 1.00 92.50 83 ASN A CA 1
ATOM 633 C C . ASN A 1 83 ? 5.285 -1.496 -9.334 1.00 92.50 83 ASN A C 1
ATOM 635 O O . ASN A 1 83 ? 5.520 -1.741 -10.518 1.00 92.50 83 ASN A O 1
ATOM 639 N N . MET A 1 84 ? 4.861 -0.286 -8.949 1.00 90.19 84 MET A N 1
ATOM 640 C CA . MET A 1 84 ? 4.596 0.825 -9.878 1.00 90.19 84 MET A CA 1
ATOM 641 C C . MET A 1 84 ? 5.836 1.276 -10.663 1.00 90.19 84 MET A C 1
ATOM 643 O O . MET A 1 84 ? 5.797 1.353 -11.890 1.00 90.19 84 MET A O 1
ATOM 647 N N . ALA A 1 85 ? 6.947 1.545 -9.973 1.00 89.25 85 ALA A N 1
ATOM 648 C CA . ALA A 1 85 ? 8.184 1.995 -10.614 1.00 89.25 85 ALA A CA 1
ATOM 649 C C . ALA A 1 85 ? 8.766 0.935 -11.578 1.00 89.25 85 ALA A C 1
ATOM 651 O O . ALA A 1 85 ? 9.073 1.275 -12.724 1.00 89.25 85 ALA A O 1
ATOM 652 N N . PRO A 1 86 ? 8.866 -0.353 -11.188 1.00 88.56 86 PRO A N 1
ATOM 653 C CA . PRO A 1 86 ? 9.268 -1.418 -12.101 1.00 88.56 86 PRO A CA 1
ATOM 654 C C . PRO A 1 86 ? 8.383 -1.525 -13.345 1.00 88.56 86 PRO A C 1
ATOM 656 O O . PRO A 1 86 ? 8.924 -1.694 -14.437 1.00 88.56 86 PRO A O 1
ATOM 659 N N . LEU A 1 87 ? 7.057 -1.376 -13.222 1.00 89.81 87 LEU A N 1
ATOM 660 C CA . LEU A 1 87 ? 6.158 -1.399 -14.382 1.00 89.81 87 LEU A CA 1
ATOM 661 C C . LEU A 1 87 ? 6.479 -0.266 -15.368 1.00 89.81 87 LEU A C 1
ATOM 663 O O . LEU A 1 87 ? 6.571 -0.515 -16.568 1.00 89.81 87 LEU A O 1
ATOM 667 N N . ILE A 1 88 ? 6.690 0.956 -14.873 1.00 87.88 88 ILE A N 1
ATOM 668 C CA . ILE A 1 88 ? 7.068 2.097 -15.720 1.00 87.88 88 ILE A CA 1
ATOM 669 C C . ILE A 1 88 ? 8.438 1.853 -16.361 1.00 87.88 88 ILE A C 1
ATOM 671 O O . ILE A 1 88 ? 8.618 2.101 -17.550 1.00 87.88 88 ILE A O 1
ATOM 675 N N . SER A 1 89 ? 9.388 1.284 -15.611 1.00 85.88 89 SER A N 1
ATOM 676 C CA . SER A 1 89 ? 10.725 0.961 -16.124 1.00 85.88 89 SER A CA 1
ATOM 677 C C . SER A 1 89 ? 10.699 -0.002 -17.316 1.00 85.88 89 SER A C 1
ATOM 679 O O . SER A 1 89 ? 11.565 0.087 -18.179 1.00 85.88 89 SER A O 1
ATOM 681 N N . GLN A 1 90 ? 9.697 -0.887 -17.390 1.00 86.19 90 GLN A N 1
ATOM 682 C CA . GLN A 1 90 ? 9.543 -1.855 -18.480 1.00 86.19 90 GLN A CA 1
ATOM 683 C C . GLN A 1 90 ? 9.049 -1.214 -19.785 1.00 86.19 90 GLN A C 1
ATOM 685 O O . GLN A 1 90 ? 9.169 -1.833 -20.840 1.00 86.19 90 GLN A O 1
ATOM 690 N N . LEU A 1 91 ? 8.509 0.010 -19.736 1.00 86.56 91 LEU A N 1
ATOM 691 C CA . LEU A 1 91 ? 8.079 0.748 -20.929 1.00 86.56 91 LEU A CA 1
ATOM 692 C C . LEU A 1 91 ? 9.264 1.333 -21.709 1.00 86.56 91 LEU A C 1
ATOM 694 O O . LEU A 1 91 ? 9.122 1.648 -22.889 1.00 86.56 91 LEU A O 1
ATOM 698 N N . TYR A 1 92 ? 10.426 1.458 -21.065 1.00 87.75 92 TYR A N 1
ATOM 699 C CA . TYR A 1 92 ? 11.627 2.056 -21.636 1.00 87.75 92 TYR A CA 1
ATOM 700 C C . TYR A 1 92 ? 12.701 0.999 -21.896 1.00 87.75 92 TYR A C 1
ATOM 702 O O . TYR A 1 92 ? 12.881 0.045 -21.135 1.00 87.75 92 TYR A O 1
ATOM 710 N N . ARG A 1 93 ? 13.467 1.180 -22.975 1.00 83.00 93 ARG A N 1
ATOM 711 C CA . ARG A 1 93 ? 14.679 0.378 -23.210 1.00 83.00 93 ARG A CA 1
ATOM 712 C C . ARG A 1 93 ? 15.758 0.811 -22.211 1.00 83.00 93 ARG A C 1
ATOM 714 O O . ARG A 1 93 ? 15.728 1.932 -21.712 1.00 83.00 93 ARG A O 1
ATOM 721 N N . LYS A 1 94 ? 16.720 -0.071 -21.917 1.00 78.69 94 LYS A N 1
ATOM 722 C CA . LYS A 1 94 ? 17.765 0.192 -20.905 1.00 78.69 94 LYS A CA 1
ATOM 723 C C . LYS A 1 94 ? 18.536 1.499 -21.138 1.00 78.69 94 LYS A C 1
ATOM 725 O O . LYS A 1 94 ? 18.843 2.155 -20.149 1.00 78.69 94 LYS A O 1
ATOM 730 N N . ASP A 1 95 ? 18.753 1.869 -22.401 1.00 81.88 95 ASP A N 1
ATOM 731 C CA . ASP A 1 95 ? 19.533 3.044 -22.820 1.00 81.88 95 ASP A CA 1
ATOM 732 C C . ASP A 1 95 ? 18.652 4.227 -23.270 1.00 81.88 95 ASP A C 1
ATOM 734 O O . ASP A 1 95 ? 19.127 5.138 -23.945 1.00 81.88 95 ASP A O 1
ATOM 738 N N . ASP A 1 96 ? 17.350 4.200 -22.965 1.00 83.31 96 ASP A N 1
ATOM 739 C CA . ASP A 1 96 ? 16.445 5.286 -23.338 1.00 83.31 96 ASP A CA 1
ATOM 740 C C . ASP A 1 96 ? 16.611 6.477 -22.372 1.00 83.31 96 ASP A C 1
ATOM 742 O O . ASP A 1 96 ? 16.289 6.340 -21.187 1.00 83.31 96 ASP A O 1
ATOM 746 N N . PRO A 1 97 ? 17.055 7.660 -22.841 1.00 82.19 97 PRO A N 1
ATOM 747 C CA . PRO A 1 97 ? 17.220 8.844 -21.995 1.00 82.19 97 PRO A CA 1
ATOM 748 C C . PRO A 1 97 ? 15.900 9.348 -21.386 1.00 82.19 97 PRO A C 1
ATOM 750 O O . PRO A 1 97 ? 15.919 10.130 -20.441 1.00 82.19 97 PRO A O 1
ATOM 753 N N . ARG A 1 98 ? 14.739 8.901 -21.886 1.00 82.44 98 ARG A N 1
ATOM 754 C CA . ARG A 1 98 ? 13.417 9.231 -21.322 1.00 82.44 98 ARG A CA 1
ATOM 755 C C . ARG A 1 98 ? 13.098 8.453 -20.048 1.00 82.44 98 ARG A C 1
ATOM 757 O O . ARG A 1 98 ? 12.137 8.793 -19.363 1.00 82.44 98 ARG A O 1
ATOM 764 N N . ARG A 1 99 ? 13.886 7.421 -19.728 1.00 77.56 99 ARG A N 1
ATOM 765 C CA . ARG A 1 99 ? 13.663 6.559 -18.567 1.00 77.56 99 ARG A CA 1
ATOM 766 C C . ARG A 1 99 ? 13.697 7.345 -17.260 1.00 77.56 99 ARG A C 1
ATOM 768 O O . ARG A 1 99 ? 12.802 7.154 -16.446 1.00 77.56 99 ARG A O 1
ATOM 775 N N . ASP A 1 100 ? 14.662 8.246 -17.091 1.00 75.06 100 ASP A N 1
ATOM 776 C CA . ASP A 1 100 ? 14.791 9.056 -15.872 1.00 75.06 100 ASP A CA 1
ATOM 777 C C . ASP A 1 100 ? 13.628 10.048 -15.725 1.00 75.06 100 ASP A C 1
ATOM 779 O O . ASP A 1 100 ? 13.068 10.187 -14.639 1.00 75.06 100 ASP A O 1
ATOM 783 N N . GLY A 1 101 ? 13.179 10.646 -16.836 1.00 74.81 101 GLY A N 1
ATOM 784 C CA . GLY A 1 101 ? 11.999 11.519 -16.862 1.00 74.81 101 GLY A CA 1
ATOM 785 C C . GLY A 1 101 ? 10.674 10.800 -16.575 1.00 74.81 101 GLY A C 1
ATOM 786 O O . GLY A 1 101 ? 9.680 11.452 -16.280 1.00 74.81 101 GLY A O 1
ATOM 787 N N . GLY A 1 102 ? 10.640 9.464 -16.633 1.00 68.31 102 GLY A N 1
ATOM 788 C CA . GLY A 1 102 ? 9.478 8.660 -16.244 1.00 68.31 102 GLY A CA 1
ATOM 789 C C . GLY A 1 102 ? 9.295 8.491 -14.729 1.00 68.31 102 GLY A C 1
ATOM 790 O O . GLY A 1 102 ? 8.270 7.948 -14.318 1.00 68.31 102 GLY A O 1
ATOM 791 N N . PHE A 1 103 ? 10.267 8.917 -13.911 1.00 66.69 103 PHE A N 1
ATOM 792 C CA . PHE A 1 103 ? 10.249 8.789 -12.444 1.00 66.69 103 PHE A CA 1
ATOM 793 C C . PHE A 1 103 ? 10.150 10.129 -11.687 1.00 66.69 103 PHE A C 1
ATOM 795 O O . PHE A 1 103 ? 10.060 10.102 -10.458 1.00 66.69 103 PHE A O 1
ATOM 802 N N . THR A 1 104 ? 10.174 11.267 -12.391 1.00 61.91 104 THR A N 1
ATOM 803 C CA . THR A 1 104 ? 10.030 12.642 -11.861 1.00 61.91 104 THR A CA 1
ATOM 804 C C . THR A 1 104 ? 8.648 13.208 -12.134 1.00 61.91 104 THR A C 1
ATOM 806 O O . THR A 1 104 ? 8.082 13.838 -11.216 1.00 61.91 104 THR A O 1
#

Sequence (104 aa):
MTKQLLYGDEQAYAIYGAYGSLVYATPLIGGMLADRILGQRKAIILGSFIMMCGHFVMAFPTQHTFYAALALIVIGNGFFKPNMAPLISQLYRKDDPRRDGGFT

pLDDT: mean 88.31, std 9.84, range [53.84, 97.81]

Foldseek 3Di:
DCPQAVDDPVVVVVVVVVLVVLLVVLLVVLLVCCVPPQPLVRLQVQLVVLLVVLVVLVVDPDPVSPVSSSVSNSNSSSSNVNRVLVVLQVVDDPPDPCNVVSVD

Radius of gyration: 16.9 Å; chains: 1; bounding box: 38×28×48 Å